Protein AF-A0A1M6R6T2-F1 (afdb_monomer)

Sequence (60 aa):
MDIVDRLREFLENEARSCSMDFGCVTPEYVSRFWGGSVAIDEIATGLTELRKQGVPELGI

Secondary structure (DSSP, 8-state):
--HHHHHHHHHHHHHHTTS--GGG--HHHHHHHTTT-S-HHHHHHHHHHHHHTT------

Structure (mmCIF, N/CA/C/O backbone):
data_AF-A0A1M6R6T2-F1
#
_entry.id   AF-A0A1M6R6T2-F1
#
loop_
_atom_site.group_PDB
_atom_site.id
_atom_site.type_symbol
_atom_site.label_atom_id
_atom_site.label_alt_id
_atom_site.label_comp_id
_atom_site.label_asym_id
_atom_site.label_entity_id
_atom_site.label_seq_id
_atom_site.pd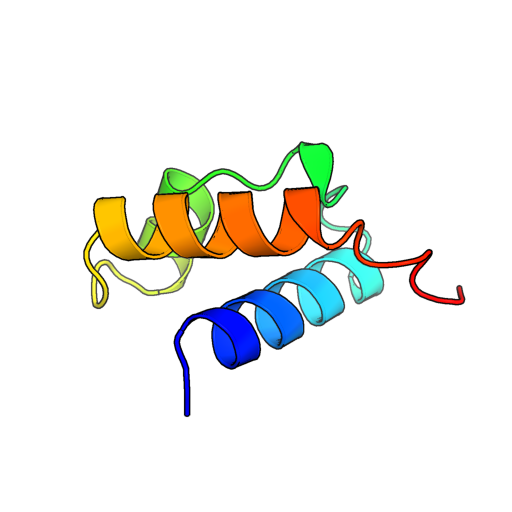bx_PDB_ins_code
_atom_site.Cartn_x
_atom_site.Cartn_y
_atom_site.Cartn_z
_atom_site.occupancy
_atom_site.B_iso_or_equiv
_atom_site.auth_seq_id
_atom_site.auth_comp_id
_atom_site.auth_asym_id
_atom_site.auth_atom_id
_atom_site.pdbx_PDB_model_num
ATOM 1 N N . MET A 1 1 ? -2.159 -13.127 8.596 1.00 61.12 1 MET A N 1
ATOM 2 C CA . MET A 1 1 ? -1.576 -12.535 7.380 1.00 61.12 1 MET A CA 1
ATOM 3 C C . MET A 1 1 ? -1.468 -11.056 7.646 1.00 61.12 1 MET A C 1
ATOM 5 O O . MET A 1 1 ? -2.472 -10.473 8.044 1.00 61.12 1 MET A O 1
ATOM 9 N N . ASP A 1 2 ? -0.258 -10.514 7.576 1.00 86.38 2 ASP A N 1
ATOM 10 C CA . ASP A 1 2 ? -0.017 -9.098 7.834 1.00 86.38 2 ASP A CA 1
ATOM 11 C C . ASP A 1 2 ? -0.622 -8.240 6.710 1.00 86.38 2 ASP A C 1
ATOM 13 O O . ASP A 1 2 ? -0.792 -8.703 5.576 1.00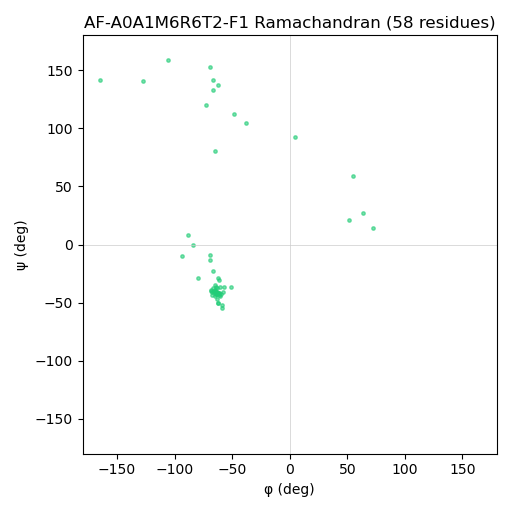 86.38 2 ASP A O 1
ATOM 17 N N . ILE A 1 3 ? -0.984 -6.997 7.025 1.00 87.81 3 ILE A N 1
ATOM 18 C CA . ILE A 1 3 ? -1.533 -6.058 6.044 1.00 87.81 3 ILE A CA 1
ATOM 19 C C . ILE A 1 3 ? -0.539 -5.792 4.907 1.00 87.81 3 ILE A C 1
ATOM 21 O O . ILE A 1 3 ? -0.946 -5.695 3.750 1.00 87.81 3 ILE A O 1
ATOM 25 N N . VAL A 1 4 ? 0.757 -5.744 5.218 1.00 89.62 4 VAL A N 1
ATOM 26 C CA . VAL A 1 4 ? 1.840 -5.529 4.257 1.00 89.62 4 VAL A CA 1
ATOM 27 C C . VAL A 1 4 ? 1.964 -6.719 3.306 1.00 89.62 4 VAL A C 1
ATOM 29 O O . VAL A 1 4 ? 2.055 -6.504 2.100 1.00 89.62 4 VAL A O 1
ATOM 32 N N . ASP A 1 5 ? 1.881 -7.959 3.804 1.00 90.12 5 ASP A N 1
ATOM 33 C CA . ASP A 1 5 ? 1.879 -9.164 2.956 1.00 90.12 5 ASP A CA 1
ATOM 34 C C . ASP A 1 5 ? 0.682 -9.176 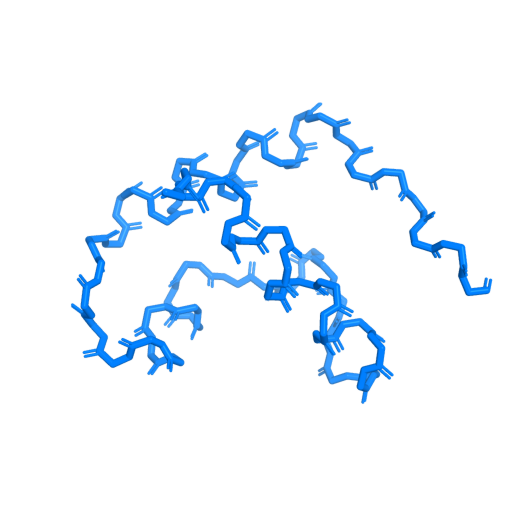1.997 1.00 90.12 5 ASP A C 1
ATOM 36 O O . ASP A 1 5 ? 0.820 -9.460 0.807 1.00 90.12 5 ASP A O 1
ATOM 40 N N . ARG A 1 6 ? -0.504 -8.811 2.499 1.00 91.12 6 ARG A N 1
ATOM 41 C CA . ARG A 1 6 ? -1.718 -8.732 1.678 1.00 91.12 6 ARG A CA 1
ATOM 42 C C . ARG A 1 6 ? -1.633 -7.630 0.621 1.00 91.12 6 ARG A C 1
ATOM 44 O O . ARG A 1 6 ? -2.089 -7.826 -0.503 1.00 91.12 6 ARG A O 1
ATOM 51 N N . LEU A 1 7 ? -1.072 -6.473 0.973 1.00 91.00 7 LEU A N 1
ATOM 52 C CA . LEU A 1 7 ? -0.833 -5.380 0.028 1.00 91.00 7 LEU A CA 1
ATOM 53 C C . LEU A 1 7 ? 0.189 -5.778 -1.032 1.00 91.00 7 LEU A C 1
ATOM 55 O O . LEU A 1 7 ? -0.005 -5.461 -2.199 1.00 91.00 7 LEU A O 1
ATOM 59 N N . ARG A 1 8 ? 1.246 -6.492 -0.647 1.00 89.12 8 ARG A N 1
ATOM 60 C CA . ARG A 1 8 ? 2.244 -6.999 -1.585 1.00 89.12 8 ARG A CA 1
ATOM 61 C C . ARG A 1 8 ? 1.601 -7.917 -2.621 1.00 89.12 8 ARG A C 1
ATOM 63 O O . ARG A 1 8 ? 1.686 -7.611 -3.802 1.00 89.12 8 ARG A O 1
ATOM 70 N N . GLU A 1 9 ? 0.879 -8.947 -2.184 1.00 88.81 9 GLU A N 1
ATOM 71 C CA . GLU A 1 9 ? 0.191 -9.878 -3.091 1.00 88.81 9 GLU A CA 1
ATOM 72 C C . GLU A 1 9 ? -0.802 -9.152 -4.014 1.00 88.81 9 GLU A C 1
ATOM 74 O O . GLU A 1 9 ? -0.884 -9.438 -5.210 1.00 88.81 9 GLU A O 1
ATOM 79 N N . PHE A 1 10 ? -1.537 -8.174 -3.473 1.00 89.00 10 PHE A N 1
ATOM 80 C CA . PHE A 1 10 ? -2.436 -7.341 -4.266 1.00 89.00 10 PHE A CA 1
ATOM 81 C C . PHE A 1 10 ? -1.687 -6.607 -5.379 1.00 89.00 10 PHE A C 1
ATOM 83 O O . PHE A 1 10 ? -2.057 -6.705 -6.546 1.00 89.00 10 PHE A O 1
ATOM 90 N N . LEU A 1 11 ? -0.612 -5.906 -5.027 1.00 87.31 11 LEU A N 1
ATOM 91 C CA . LEU A 1 11 ? 0.171 -5.152 -5.992 1.00 87.31 11 LEU A CA 1
ATOM 92 C C . LEU A 1 11 ? 0.857 -6.068 -7.023 1.00 87.31 11 LEU A C 1
ATOM 94 O O . LEU A 1 11 ? 0.947 -5.709 -8.195 1.00 87.31 11 LEU A O 1
ATOM 98 N N . GLU A 1 12 ? 1.289 -7.266 -6.617 1.00 86.31 12 GLU A N 1
ATOM 99 C CA . GLU A 1 12 ? 1.845 -8.267 -7.531 1.00 86.31 12 GLU A CA 1
ATOM 100 C C . GLU A 1 12 ? 0.822 -8.735 -8.571 1.00 86.31 12 GLU A C 1
ATOM 102 O O . GLU A 1 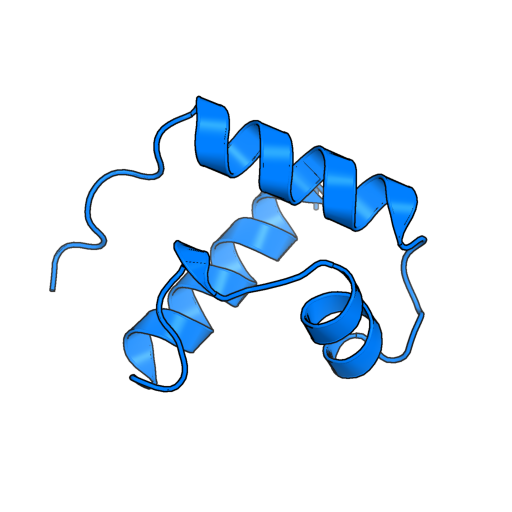12 ? 1.145 -8.867 -9.754 1.00 86.31 12 GLU A O 1
ATOM 107 N N . ASN A 1 13 ? -0.429 -8.930 -8.158 1.00 85.75 13 ASN A N 1
ATOM 108 C CA . ASN A 1 13 ? -1.514 -9.280 -9.070 1.00 85.75 13 ASN A CA 1
ATOM 109 C C . ASN A 1 13 ? -1.883 -8.131 -10.020 1.00 85.75 13 ASN A C 1
ATOM 111 O O . ASN A 1 13 ? -2.111 -8.380 -11.209 1.00 85.75 13 ASN A O 1
ATOM 115 N N . GLU A 1 14 ? -1.900 -6.889 -9.533 1.00 85.19 14 GLU A N 1
ATOM 116 C CA . GLU A 1 14 ? -2.180 -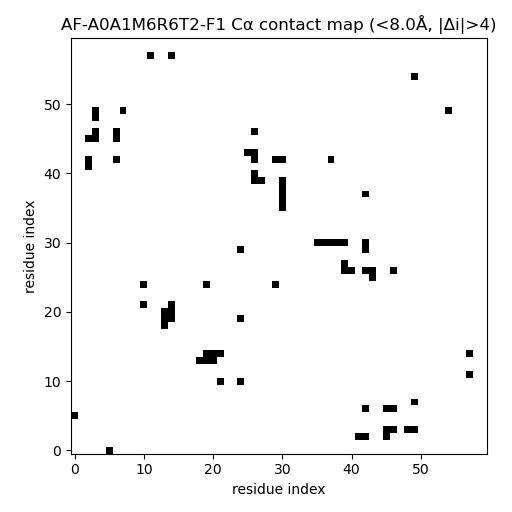5.709 -10.365 1.00 85.19 14 GLU A CA 1
ATOM 117 C C . GLU A 1 14 ? -1.109 -5.510 -11.443 1.00 85.19 14 GLU A C 1
ATOM 119 O O . GLU A 1 14 ? -1.432 -5.284 -12.614 1.00 85.19 14 GLU A O 1
ATOM 124 N N . ALA A 1 15 ? 0.163 -5.678 -11.074 1.00 81.56 15 ALA A N 1
ATOM 125 C CA . ALA A 1 15 ? 1.279 -5.576 -12.003 1.00 81.56 15 ALA A CA 1
ATOM 126 C C . ALA A 1 15 ? 1.290 -6.718 -13.034 1.00 81.56 15 ALA A C 1
ATOM 128 O O . ALA A 1 15 ? 1.487 -6.472 -14.224 1.00 81.56 15 ALA A O 1
ATOM 129 N N . ARG A 1 16 ? 0.998 -7.961 -12.615 1.00 81.88 16 ARG A N 1
ATOM 130 C CA . ARG A 1 16 ? 0.847 -9.107 -13.537 1.00 81.88 16 ARG A CA 1
ATOM 131 C C . ARG A 1 16 ? -0.304 -8.936 -14.521 1.00 81.88 16 ARG A C 1
ATOM 133 O O . ARG A 1 16 ? -0.250 -9.486 -15.616 1.00 81.88 16 ARG A O 1
ATOM 140 N N . SER A 1 17 ? -1.338 -8.198 -14.130 1.00 77.69 17 SER A N 1
ATOM 141 C CA . SER A 1 17 ? -2.497 -7.931 -14.982 1.00 77.69 17 SER A CA 1
ATOM 142 C C . SER A 1 17 ? -2.277 -6.750 -15.939 1.00 77.69 17 SER A C 1
ATOM 144 O O . SER A 1 17 ? -3.173 -6.437 -16.718 1.00 77.69 17 SER A O 1
ATOM 146 N N . CYS A 1 18 ? -1.106 -6.091 -15.897 1.00 62.38 18 CYS A N 1
ATOM 147 C CA . CYS A 1 18 ? -0.835 -4.807 -16.562 1.00 62.38 18 CYS A CA 1
ATOM 148 C C . CYS A 1 18 ? -1.881 -3.720 -16.243 1.00 62.38 18 CYS A C 1
ATOM 150 O O . CYS A 1 18 ? -2.037 -2.765 -17.003 1.00 62.38 18 CYS A O 1
ATOM 152 N N . SER A 1 19 ? -2.617 -3.868 -15.138 1.00 62.84 19 SER A N 1
ATOM 153 C CA . SER A 1 19 ? -3.764 -3.015 -14.822 1.00 62.84 19 SER A CA 1
ATOM 154 C C . SER A 1 19 ? -3.334 -1.675 -14.232 1.00 62.84 19 SER A C 1
ATOM 156 O O . SER A 1 19 ? -4.042 -0.682 -14.398 1.00 62.84 19 SER A O 1
ATOM 158 N N . MET A 1 20 ? -2.185 -1.628 -13.546 1.00 64.94 20 MET A N 1
ATOM 159 C CA . MET A 1 20 ? -1.691 -0.412 -12.902 1.00 64.94 20 MET A CA 1
ATOM 160 C C . MET A 1 20 ? -0.213 -0.508 -12.511 1.00 64.94 20 MET A C 1
ATOM 162 O O . MET A 1 20 ? 0.233 -1.524 -11.983 1.00 64.94 20 MET A O 1
ATOM 166 N N . ASP A 1 21 ? 0.519 0.594 -12.680 1.00 73.12 21 ASP A N 1
ATOM 167 C CA . ASP A 1 21 ? 1.829 0.783 -12.057 1.00 73.12 21 ASP A CA 1
ATOM 168 C C . ASP A 1 21 ? 1.701 0.891 -10.531 1.00 73.12 21 ASP A C 1
ATOM 170 O O . ASP A 1 21 ? 0.820 1.577 -10.006 1.00 73.12 21 ASP A O 1
ATOM 174 N N . PHE A 1 22 ? 2.650 0.301 -9.799 1.00 70.19 22 PHE A N 1
ATOM 175 C CA . PHE A 1 22 ? 2.724 0.361 -8.332 1.00 70.19 22 PHE A CA 1
ATOM 176 C C . PHE A 1 22 ? 2.639 1.783 -7.761 1.00 70.19 22 PHE A C 1
ATOM 178 O O . PHE A 1 22 ? 2.049 2.012 -6.702 1.00 70.19 22 PHE A O 1
ATOM 185 N N . GLY A 1 23 ? 3.231 2.755 -8.462 1.00 72.69 23 GLY A N 1
ATOM 186 C CA . GLY A 1 23 ? 3.209 4.164 -8.066 1.00 72.69 23 GLY A CA 1
ATOM 187 C C . GLY A 1 23 ? 1.815 4.796 -8.135 1.00 72.69 23 GLY A C 1
ATOM 188 O O . GLY A 1 23 ? 1.552 5.770 -7.428 1.00 72.69 23 GLY A O 1
ATOM 189 N N . CYS A 1 24 ? 0.914 4.225 -8.937 1.00 78.94 24 CYS A N 1
ATOM 190 C CA . CYS A 1 24 ? -0.443 4.716 -9.160 1.00 78.94 24 CYS A CA 1
ATOM 191 C C . CYS A 1 24 ? -1.486 4.069 -8.241 1.00 78.94 24 CYS A C 1
ATOM 193 O O . CYS A 1 24 ? -2.613 4.559 -8.173 1.00 78.94 24 CYS A O 1
ATOM 195 N N . VAL A 1 25 ? -1.127 3.014 -7.502 1.00 87.88 25 VAL A N 1
ATOM 196 C CA . VAL A 1 25 ? -2.033 2.391 -6.531 1.00 87.88 25 VAL A CA 1
ATOM 197 C C . VAL A 1 25 ? -2.190 3.297 -5.311 1.00 87.88 25 VAL A C 1
ATOM 199 O O . VAL A 1 25 ? -1.217 3.613 -4.616 1.00 87.88 25 VAL A O 1
ATOM 202 N N . THR A 1 26 ? -3.430 3.719 -5.051 1.00 90.81 26 THR A N 1
ATOM 203 C CA . THR A 1 26 ? -3.785 4.569 -3.907 1.00 90.81 26 THR A CA 1
ATOM 204 C C . THR A 1 26 ? -4.509 3.782 -2.810 1.00 90.81 26 THR A C 1
ATOM 206 O O . THR A 1 26 ? -5.114 2.739 -3.088 1.00 90.81 26 THR A O 1
ATOM 209 N N . PRO A 1 27 ? -4.506 4.274 -1.558 1.00 92.88 27 PRO A N 1
ATOM 210 C CA . PRO A 1 27 ? -5.245 3.638 -0.471 1.00 92.88 27 PRO A CA 1
ATOM 211 C C . PRO A 1 27 ? -6.746 3.489 -0.753 1.00 92.88 27 PRO A C 1
ATOM 213 O O . PRO A 1 27 ? -7.350 2.475 -0.407 1.00 92.88 27 PRO A O 1
ATOM 216 N N . GLU A 1 28 ? -7.355 4.470 -1.419 1.00 92.62 28 GLU A N 1
ATOM 217 C CA . GLU A 1 28 ? -8.765 4.455 -1.814 1.00 92.62 28 GLU A CA 1
ATOM 218 C C . GLU A 1 28 ? -9.062 3.345 -2.819 1.00 92.62 28 GLU A C 1
ATOM 220 O 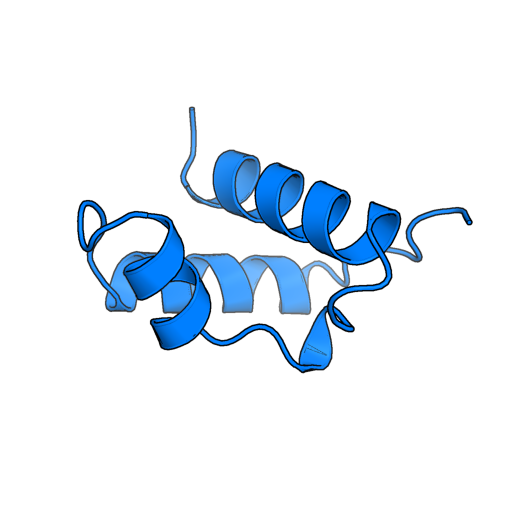O . GLU A 1 28 ? -10.111 2.706 -2.731 1.00 92.62 28 GLU A O 1
ATOM 225 N N . TYR A 1 29 ? -8.153 3.112 -3.771 1.00 90.56 29 TYR A N 1
ATOM 226 C CA . TYR A 1 29 ? -8.299 2.046 -4.758 1.00 90.56 29 TYR A CA 1
ATOM 227 C C . TYR A 1 29 ? -8.320 0.678 -4.076 1.00 90.56 29 TYR A C 1
ATOM 229 O O . TYR A 1 29 ? -9.268 -0.089 -4.250 1.00 90.56 29 TYR A O 1
ATOM 237 N N . VAL A 1 30 ? -7.336 0.425 -3.210 1.00 91.50 30 VAL A N 1
ATOM 238 C CA . VAL A 1 30 ? -7.255 -0.813 -2.426 1.00 91.50 30 VAL A CA 1
ATOM 239 C C . VAL A 1 30 ? -8.476 -0.968 -1.516 1.00 91.50 30 VAL A C 1
ATOM 241 O O . VAL A 1 30 ? -9.082 -2.036 -1.467 1.00 91.50 30 VAL A O 1
ATOM 244 N N . SER A 1 31 ? -8.888 0.103 -0.829 1.00 93.50 31 SER A N 1
ATOM 245 C CA . SER A 1 31 ? -10.056 0.083 0.058 1.00 93.50 31 SER A CA 1
ATOM 246 C C . SER A 1 31 ? -11.338 -0.281 -0.698 1.00 93.50 31 SER A C 1
ATOM 248 O O . SER A 1 31 ? -12.106 -1.123 -0.230 1.00 93.50 31 SER A O 1
ATOM 250 N N . ARG A 1 32 ? -11.549 0.275 -1.900 1.00 91.38 32 ARG A N 1
ATOM 251 C CA . ARG A 1 32 ? -12.678 -0.087 -2.774 1.00 91.38 32 ARG A CA 1
ATOM 252 C C . ARG A 1 32 ? -12.597 -1.539 -3.237 1.00 91.38 32 ARG A C 1
ATOM 254 O O . ARG A 1 32 ? -13.611 -2.230 -3.194 1.00 91.38 32 ARG A O 1
ATOM 261 N N . PHE A 1 33 ? -11.411 -2.007 -3.622 1.00 90.38 33 PHE A N 1
ATOM 262 C CA . PHE A 1 33 ? -11.197 -3.389 -4.058 1.00 90.38 33 PHE A CA 1
ATOM 263 C C . PHE A 1 33 ? -11.461 -4.397 -2.929 1.00 90.38 33 PHE A C 1
ATOM 265 O O . PHE A 1 33 ? -12.037 -5.459 -3.148 1.00 90.38 33 PHE A O 1
ATOM 272 N N . TRP A 1 34 ? -11.108 -4.050 -1.690 1.00 91.38 34 TRP A N 1
ATOM 273 C CA . TRP A 1 34 ? -11.365 -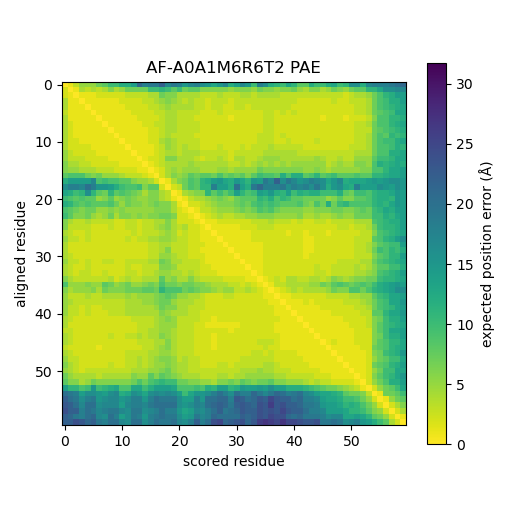4.872 -0.501 1.00 91.38 34 TRP A CA 1
ATOM 274 C C . TRP A 1 34 ? -12.729 -4.621 0.157 1.00 91.38 34 TRP A C 1
ATOM 276 O O . TRP A 1 34 ? -12.987 -5.129 1.255 1.00 91.38 34 TRP A O 1
ATOM 286 N N . GLY A 1 35 ? -13.598 -3.832 -0.478 1.00 91.81 35 GLY A N 1
ATOM 287 C CA . GLY A 1 35 ? -14.952 -3.560 0.004 1.00 91.81 35 GLY A CA 1
ATOM 288 C C . GLY A 1 35 ? -15.011 -2.813 1.340 1.00 91.81 35 GLY A C 1
ATOM 289 O O . GLY A 1 35 ? -15.959 -2.997 2.095 1.00 91.81 35 GLY A O 1
ATOM 290 N N . GLY A 1 36 ? -13.994 -2.013 1.673 1.00 87.12 36 GLY A N 1
ATOM 291 C CA . GLY A 1 36 ? -13.938 -1.250 2.925 1.00 87.12 36 GLY A CA 1
ATOM 292 C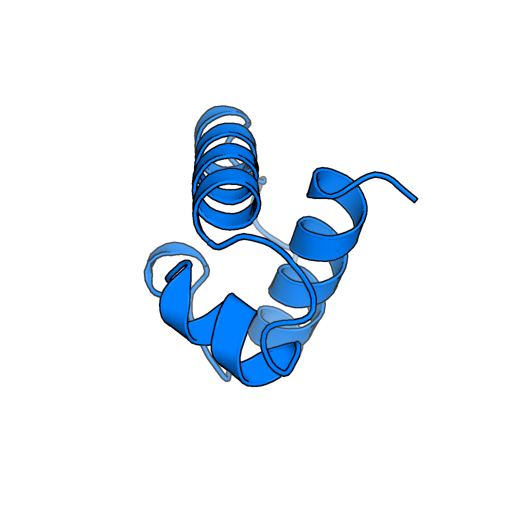 C . GLY A 1 36 ? -13.678 -2.094 4.177 1.00 87.12 36 GLY A C 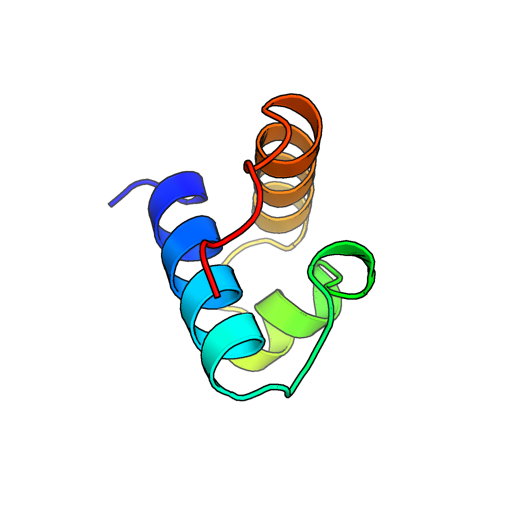1
ATOM 293 O O . GLY A 1 36 ? -13.846 -1.602 5.287 1.00 87.12 36 GLY A O 1
ATOM 294 N N . SER A 1 37 ? -13.252 -3.352 4.019 1.00 87.75 37 SER A N 1
ATOM 295 C CA . SER A 1 37 ? -13.006 -4.271 5.144 1.00 87.75 37 SER A CA 1
ATOM 296 C C . SER A 1 37 ? -11.788 -3.898 6.004 1.00 87.75 37 SER A C 1
ATOM 298 O O . SER A 1 37 ? -11.598 -4.471 7.071 1.00 87.75 37 SER A O 1
ATOM 300 N N . VAL A 1 38 ? -10.937 -2.985 5.525 1.00 90.06 38 VAL A N 1
ATOM 301 C CA . VAL A 1 38 ? -9.717 -2.522 6.200 1.00 90.06 38 VAL A CA 1
ATOM 302 C C . VAL A 1 38 ? -9.738 -0.998 6.258 1.00 90.06 38 VAL A C 1
ATOM 304 O O . VAL A 1 38 ? -10.147 -0.346 5.290 1.00 90.06 38 VAL A O 1
ATOM 307 N N . ALA A 1 39 ? -9.295 -0.434 7.384 1.00 93.44 39 ALA A N 1
ATOM 308 C CA . ALA A 1 39 ? -9.215 1.007 7.560 1.00 93.44 39 ALA A CA 1
ATOM 309 C C . ALA A 1 39 ? -8.240 1.626 6.550 1.00 93.44 39 ALA A C 1
ATOM 311 O O . ALA A 1 39 ? -7.142 1.121 6.315 1.00 93.44 39 ALA A O 1
ATOM 312 N N . ILE A 1 40 ? -8.633 2.756 5.963 1.00 93.38 40 ILE A N 1
ATOM 313 C CA . ILE A 1 40 ? -7.829 3.421 4.931 1.00 93.38 40 ILE A CA 1
ATOM 314 C C . ILE A 1 40 ? -6.451 3.864 5.446 1.00 93.38 40 ILE A C 1
ATOM 316 O O . ILE A 1 40 ? -5.488 3.860 4.686 1.00 93.38 40 ILE A O 1
ATOM 320 N N . ASP A 1 41 ? -6.348 4.190 6.735 1.00 93.50 41 ASP A N 1
ATOM 321 C CA . ASP A 1 41 ? -5.101 4.593 7.391 1.00 93.50 41 ASP A CA 1
ATOM 322 C C . ASP A 1 41 ? -4.095 3.433 7.490 1.00 93.50 41 ASP A C 1
ATOM 324 O O . ASP A 1 41 ? -2.908 3.602 7.206 1.00 93.50 41 ASP A O 1
ATOM 328 N N . GLU A 1 42 ? -4.582 2.219 7.769 1.00 93.56 42 GLU A N 1
ATOM 329 C CA . GLU A 1 42 ? -3.752 1.009 7.772 1.00 93.56 42 GLU A CA 1
ATOM 330 C C . GLU A 1 42 ? -3.240 0.683 6.365 1.00 93.56 42 GLU A C 1
ATOM 332 O O . GLU A 1 42 ? -2.069 0.351 6.181 1.00 93.56 42 GLU A O 1
ATOM 337 N N . ILE A 1 43 ? -4.098 0.847 5.353 1.00 93.75 43 ILE A N 1
ATOM 338 C CA . ILE A 1 43 ? -3.723 0.681 3.944 1.00 93.75 43 ILE A CA 1
ATOM 339 C C . ILE A 1 43 ? -2.661 1.715 3.550 1.00 93.75 43 ILE A C 1
ATOM 341 O O . ILE A 1 43 ? -1.653 1.365 2.935 1.00 93.75 43 ILE A O 1
ATOM 345 N N . ALA A 1 44 ? -2.866 2.987 3.901 1.00 93.44 44 ALA A N 1
ATOM 346 C CA . ALA A 1 44 ? -1.938 4.069 3.586 1.00 93.44 44 ALA A CA 1
ATOM 347 C C . ALA A 1 44 ? -0.570 3.862 4.246 1.00 93.44 44 ALA A C 1
ATOM 349 O O . ALA A 1 44 ? 0.468 4.046 3.599 1.00 93.44 44 ALA A O 1
ATOM 350 N N . THR A 1 45 ? -0.570 3.422 5.504 1.00 94.00 45 THR A N 1
ATOM 351 C CA . THR A 1 45 ? 0.648 3.070 6.236 1.00 94.00 45 THR A CA 1
ATOM 352 C C . THR A 1 45 ? 1.363 1.904 5.560 1.00 94.00 45 THR A C 1
ATOM 354 O O . THR A 1 45 ? 2.540 2.028 5.224 1.00 94.00 45 THR A O 1
ATOM 357 N N . GLY A 1 46 ? 0.656 0.814 5.251 1.00 92.25 46 GLY A N 1
ATOM 358 C CA . GLY A 1 46 ? 1.250 -0.349 4.590 1.00 92.25 46 GLY A CA 1
ATOM 359 C C . GLY A 1 46 ? 1.817 -0.040 3.198 1.00 92.25 46 GLY A C 1
ATOM 360 O O . GLY A 1 46 ? 2.933 -0.451 2.882 1.00 92.25 46 GLY A O 1
ATOM 361 N N . LEU A 1 47 ? 1.111 0.753 2.382 1.00 90.12 47 LEU A N 1
ATOM 362 C CA . LEU A 1 47 ? 1.612 1.208 1.076 1.00 90.12 47 LEU A CA 1
ATOM 363 C C . LEU A 1 47 ? 2.857 2.093 1.218 1.00 90.12 47 LEU A C 1
ATOM 365 O O . LEU A 1 47 ? 3.780 2.001 0.408 1.00 90.12 47 LEU A O 1
ATOM 369 N N . THR A 1 48 ? 2.903 2.940 2.247 1.00 90.38 48 THR A N 1
ATOM 370 C CA . THR A 1 48 ? 4.070 3.781 2.542 1.00 90.38 48 THR A CA 1
ATOM 371 C C . THR A 1 48 ? 5.279 2.933 2.925 1.00 90.38 48 THR A C 1
ATOM 373 O O . THR A 1 48 ? 6.375 3.171 2.416 1.00 90.38 48 THR A O 1
ATOM 376 N N . GLU A 1 49 ? 5.089 1.921 3.772 1.00 89.50 49 GLU A N 1
ATOM 377 C CA . GLU A 1 49 ? 6.155 0.996 4.161 1.00 89.50 49 GLU A CA 1
ATOM 378 C C . GLU A 1 49 ? 6.680 0.196 2.963 1.00 89.50 49 GLU A C 1
ATOM 380 O O . GLU A 1 49 ? 7.893 0.117 2.769 1.00 89.50 49 GLU A O 1
ATOM 385 N N . LEU A 1 50 ? 5.798 -0.295 2.088 1.00 87.62 50 LEU A N 1
ATOM 386 C CA . LEU A 1 50 ? 6.199 -0.976 0.851 1.00 87.62 50 LEU A CA 1
ATOM 387 C C . LEU A 1 50 ? 7.010 -0.062 -0.079 1.00 87.62 50 LEU A C 1
ATOM 389 O O . LEU A 1 50 ? 8.036 -0.472 -0.621 1.00 87.62 50 LEU A O 1
ATOM 393 N N . ARG A 1 51 ? 6.606 1.204 -0.227 1.00 85.12 51 ARG A N 1
ATOM 394 C CA . ARG A 1 51 ? 7.351 2.189 -1.031 1.00 85.12 51 ARG A CA 1
ATOM 395 C C . ARG A 1 51 ? 8.732 2.492 -0.448 1.00 85.12 51 ARG A C 1
ATOM 397 O O . ARG A 1 51 ? 9.686 2.613 -1.209 1.00 85.12 51 ARG A O 1
ATOM 404 N N . LYS A 1 52 ? 8.858 2.585 0.881 1.00 84.50 52 LYS A N 1
ATOM 405 C CA . LYS A 1 52 ? 10.154 2.776 1.564 1.00 84.50 52 LYS A CA 1
ATOM 406 C C . LYS A 1 52 ? 11.076 1.572 1.413 1.00 84.50 52 LYS A C 1
ATOM 408 O O . LYS A 1 52 ? 12.281 1.749 1.273 1.00 84.50 52 LYS A O 1
ATOM 413 N N . GLN A 1 53 ? 10.512 0.367 1.437 1.00 78.69 53 GLN A N 1
ATOM 414 C CA . GLN A 1 53 ? 11.252 -0.871 1.189 1.00 78.69 53 GLN A CA 1
ATOM 415 C C . GLN A 1 53 ? 11.700 -0.991 -0.272 1.00 78.69 53 GLN A C 1
ATOM 417 O O . GLN A 1 53 ? 12.497 -1.871 -0.580 1.00 78.69 53 GLN A O 1
ATOM 422 N N . GLY A 1 54 ? 11.218 -0.091 -1.143 1.00 65.62 54 GLY A N 1
ATOM 423 C CA . GLY A 1 54 ? 11.567 -0.030 -2.549 1.00 65.62 54 GLY A CA 1
ATOM 424 C C . GLY A 1 54 ? 11.294 -1.367 -3.197 1.00 65.62 54 GLY A C 1
ATOM 425 O O . GLY A 1 54 ? 12.262 -1.963 -3.655 1.00 65.62 54 GLY A O 1
ATOM 426 N N . VAL A 1 55 ? 10.030 -1.844 -3.145 1.00 56.53 55 VAL A N 1
ATOM 427 C CA . VAL A 1 55 ? 9.611 -3.130 -3.737 1.00 56.53 55 VAL A CA 1
ATOM 428 C C . VAL A 1 55 ? 10.364 -3.287 -5.054 1.00 56.53 55 VAL A C 1
ATOM 430 O O . VAL A 1 55 ? 10.085 -2.538 -5.997 1.00 56.53 55 VAL A O 1
ATOM 433 N N . PRO A 1 56 ? 11.397 -4.147 -5.065 1.00 47.06 56 PRO A N 1
ATOM 434 C CA . PRO A 1 56 ? 12.318 -4.206 -6.172 1.00 47.06 56 PRO A CA 1
ATOM 435 C C . PRO A 1 56 ? 11.505 -4.720 -7.337 1.00 47.06 56 PRO A C 1
ATOM 437 O O . PRO A 1 56 ? 10.719 -5.652 -7.156 1.00 47.06 56 PRO A O 1
ATOM 440 N N . GLU A 1 57 ? 11.660 -4.032 -8.465 1.00 45.28 57 GLU A N 1
ATOM 441 C CA . GLU A 1 57 ? 11.407 -4.503 -9.821 1.00 45.28 57 GLU A CA 1
ATOM 442 C C . GLU A 1 57 ? 10.806 -5.903 -9.802 1.00 45.28 57 GLU A C 1
ATOM 444 O O . GLU A 1 57 ? 11.526 -6.899 -9.685 1.00 45.28 57 GLU A O 1
ATOM 449 N N . LEU A 1 58 ? 9.470 -5.976 -9.807 1.00 47.59 58 LEU A N 1
ATOM 450 C CA . LEU A 1 58 ? 8.810 -7.224 -10.140 1.00 47.59 58 LEU A CA 1
ATOM 451 C C . LEU A 1 58 ? 9.476 -7.694 -11.418 1.00 47.59 58 LEU A C 1
ATOM 453 O O . LEU A 1 58 ? 9.377 -7.001 -12.426 1.00 47.59 58 LEU A O 1
ATOM 457 N N . GLY A 1 59 ? 10.220 -8.793 -11.323 1.00 43.50 59 GLY A N 1
ATOM 458 C CA . GLY A 1 59 ? 10.951 -9.375 -12.433 1.00 43.50 59 GLY A CA 1
ATOM 459 C C . GLY A 1 59 ? 9.971 -9.860 -13.489 1.00 43.50 59 GLY A C 1
ATOM 460 O O . GLY A 1 59 ? 9.632 -11.043 -13.518 1.00 43.50 59 GLY A O 1
ATOM 461 N N . ILE A 1 60 ? 9.493 -8.919 -14.299 1.00 39.59 60 ILE A N 1
ATOM 462 C CA . ILE A 1 60 ? 8.939 -9.132 -15.629 1.00 39.59 60 ILE A CA 1
ATOM 463 C C . ILE A 1 60 ? 10.066 -9.028 -16.650 1.00 39.59 60 ILE A C 1
ATOM 465 O O . ILE A 1 60 ? 10.902 -8.104 -16.531 1.00 39.59 60 ILE A O 1
#

pLDDT: mean 81.72, std 14.56, range [39.59, 94.0]

Solvent-accessible surface area (backbone atoms only — not comparable to full-atom values): 3675 Å² total; per-residue (Å²): 134,56,70,50,60,53,50,50,55,51,51,53,51,34,48,75,64,71,73,47,58,78,90,74,66,46,42,68,57,52,27,60,75,58,70,60,78,55,62,53,65,61,43,44,50,35,54,50,52,45,58,74,68,48,74,67,77,77,90,121

Radius of gyration: 10.82 Å; Cα contacts (8 Å, |Δi|>4): 40; chains: 1; bounding box: 27×17×24 Å

Mean predicted aligned error: 5.89 Å

Nearest PDB structures (foldseek):
  3eet-assembly2_B-3  TM=5.665E-01  e=9.411E+00  Streptomyces avermitilis

Organism: Xylanibacter ruminicola (NCBI:txid839)

Foldseek 3Di:
DQLLVVVVVVQLVCVVVVNDDLVPDALVNVCVVVVVPDDSVSSRVSSVVCVVVVVPPPPD